Protein AF-A0A2T8HHN3-F1 (afdb_monomer_lite)

Organism: NCBI:txid2171749

Radius of gyration: 17.8 Å; chains: 1; bounding box: 46×22×49 Å

pLDDT: mean 76.48, std 11.97, range [41.69, 90.19]

Foldseek 3Di:
DPPPVVVLLVVLLVLLVVLVVVLVVVVVVVVVVVVPDDVVLVVPQPPPPVDPVLVVVLVVLVVQLVVLVVVCVVVVSRDSVSSVSNSVSSVVNVVSVVVVCVVVVVSSPD

Secondary structure (DSSP, 8-state):
---THHHHHHHHHHHHHHHHHHHHHHHHHHHHHHHHS-HHHHTT-----S-THHHHHHHHHHHHHHHHHHHHHHTTT--HHHHHHHHHHHHHHHHHHHHHHHHHHHHHH-

Sequence (110 aa):
MKPSSSKNHTTSKIVAKSILRLFFVLFVMLLAFYVTQDASKLSGINLYFTNKWVLLFPITLFLLYVTLLILVLKNKYEREEYNWLMSLSGGFLIAYTLLLFARIYPLVFG

Structure (mmCIF, N/CA/C/O backbone):
data_AF-A0A2T8HHN3-F1
#
_entry.id   AF-A0A2T8HHN3-F1
#
loop_
_atom_site.group_PDB
_atom_site.id
_atom_site.type_symbol
_atom_site.label_atom_id
_atom_site.label_alt_id
_atom_site.label_comp_id
_atom_site.label_asym_id
_atom_site.label_entity_id
_atom_site.label_seq_id
_atom_site.pdbx_PDB_ins_code
_atom_site.Cartn_x
_atom_site.Cartn_y
_atom_site.Cartn_z
_atom_site.occupancy
_atom_site.B_iso_or_equiv
_atom_site.auth_seq_id
_atom_site.auth_comp_id
_atom_site.auth_asym_id
_atom_site.auth_atom_id
_atom_site.pdbx_PDB_model_num
ATOM 1 N N . MET A 1 1 ? 25.370 10.098 -28.165 1.00 44.66 1 MET A N 1
ATOM 2 C CA . MET A 1 1 ? 24.174 10.278 -27.308 1.00 44.66 1 MET A CA 1
ATOM 3 C C . MET A 1 1 ? 23.951 9.006 -26.497 1.00 44.66 1 MET A C 1
ATOM 5 O O . MET A 1 1 ? 23.719 7.961 -27.086 1.00 44.66 1 MET A O 1
ATOM 9 N N . LYS A 1 2 ? 24.113 9.056 -25.166 1.00 41.69 2 LYS A N 1
ATOM 10 C CA . LYS A 1 2 ? 23.849 7.915 -24.265 1.00 41.69 2 LYS A CA 1
ATOM 11 C C . LYS A 1 2 ? 22.329 7.679 -24.226 1.00 41.69 2 LYS A C 1
ATOM 13 O O . LYS A 1 2 ? 21.617 8.657 -24.002 1.00 41.69 2 LYS A O 1
ATOM 18 N N . PRO A 1 3 ? 21.819 6.454 -24.436 1.00 44.84 3 PRO A N 1
ATOM 19 C CA . PRO A 1 3 ? 20.382 6.226 -24.532 1.00 44.84 3 PRO A CA 1
ATOM 20 C C . PRO A 1 3 ? 19.739 6.466 -23.161 1.00 44.84 3 PRO A C 1
ATOM 22 O O . PRO A 1 3 ? 19.944 5.704 -22.218 1.00 44.84 3 PRO A O 1
ATOM 25 N N . SER A 1 4 ? 18.970 7.547 -23.039 1.00 54.94 4 SER A N 1
ATOM 26 C CA . SER A 1 4 ? 18.191 7.904 -21.843 1.00 54.94 4 SER A CA 1
ATOM 27 C C . SER A 1 4 ? 17.135 6.850 -21.480 1.00 54.94 4 SER A C 1
ATOM 29 O O . SER A 1 4 ? 16.713 6.775 -20.331 1.00 54.94 4 SER A O 1
ATOM 31 N N . SER A 1 5 ? 16.772 5.987 -22.433 1.00 53.53 5 SER A N 1
ATOM 32 C CA . SER A 1 5 ? 15.778 4.923 -22.274 1.00 53.53 5 SER A CA 1
ATOM 33 C C . SER A 1 5 ? 16.160 3.855 -21.232 1.00 53.53 5 SER A C 1
ATOM 35 O O . SER A 1 5 ? 15.287 3.370 -20.517 1.00 53.53 5 SER A O 1
ATOM 37 N N . SER A 1 6 ? 17.449 3.523 -21.044 1.00 57.00 6 SER A N 1
ATOM 38 C CA . SER A 1 6 ? 17.822 2.442 -20.105 1.00 57.00 6 SER A CA 1
ATOM 39 C C . SER A 1 6 ? 17.737 2.847 -18.627 1.00 57.00 6 SER A C 1
ATOM 41 O O . SER A 1 6 ? 17.472 2.010 -17.758 1.00 57.00 6 SER A O 1
ATOM 43 N N . LYS A 1 7 ? 17.941 4.136 -18.322 1.00 58.31 7 LYS A N 1
ATOM 44 C CA . LYS A 1 7 ? 17.898 4.654 -16.946 1.00 58.31 7 LYS A CA 1
ATOM 45 C C . LYS A 1 7 ? 16.475 4.664 -16.397 1.00 58.31 7 LYS A C 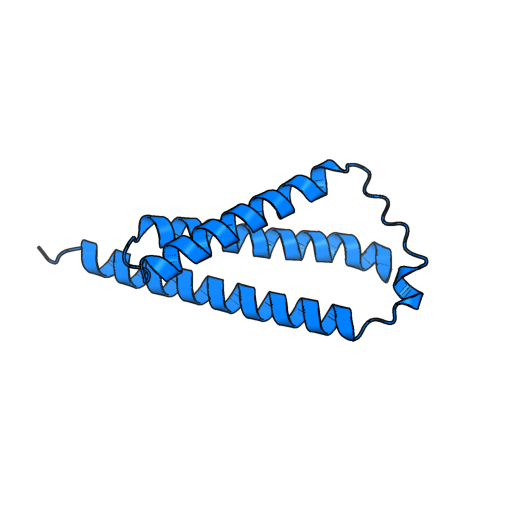1
ATOM 47 O O . LYS A 1 7 ? 16.258 4.181 -15.290 1.00 58.31 7 LYS A O 1
ATOM 52 N N . ASN A 1 8 ? 15.518 5.139 -17.189 1.00 62.62 8 ASN A N 1
ATOM 53 C CA . ASN A 1 8 ? 14.110 5.250 -16.801 1.00 62.62 8 ASN A CA 1
ATOM 54 C C . ASN A 1 8 ? 13.490 3.866 -16.520 1.00 62.62 8 ASN A C 1
ATOM 56 O O . ASN A 1 8 ? 12.894 3.633 -15.464 1.00 62.62 8 ASN A O 1
ATOM 60 N N . HIS A 1 9 ? 13.807 2.884 -17.366 1.00 63.28 9 HIS A N 1
ATOM 61 C CA . HIS A 1 9 ? 13.431 1.486 -17.159 1.00 63.28 9 HIS A CA 1
ATOM 62 C C . HIS A 1 9 ? 14.000 0.890 -15.853 1.00 63.28 9 HIS A C 1
ATOM 64 O O . HIS A 1 9 ? 13.330 0.132 -15.150 1.00 63.28 9 HIS A O 1
ATOM 70 N N . THR A 1 10 ? 15.231 1.253 -15.482 1.00 72.31 10 THR A N 1
ATOM 71 C CA . THR A 1 10 ? 15.857 0.760 -14.243 1.00 72.31 10 THR A CA 1
ATOM 72 C C . THR A 1 10 ? 15.214 1.392 -13.006 1.00 72.31 10 THR A C 1
ATOM 74 O O . THR A 1 10 ? 14.907 0.687 -12.042 1.00 72.31 10 THR A O 1
ATOM 77 N N . THR A 1 11 ? 14.946 2.699 -13.047 1.00 75.06 11 THR A N 1
ATOM 78 C CA . THR A 1 11 ? 14.294 3.435 -11.956 1.00 75.06 11 THR A CA 1
ATOM 79 C C . THR A 1 11 ? 12.862 2.955 -11.724 1.00 75.06 11 THR A C 1
ATOM 81 O O . THR A 1 11 ? 12.510 2.633 -10.590 1.00 75.06 11 THR A O 1
ATOM 84 N N . SER A 1 12 ? 12.050 2.824 -12.779 1.00 75.00 12 SER A N 1
ATOM 85 C CA . SER A 1 12 ? 10.657 2.363 -12.661 1.00 75.00 12 SER A CA 1
ATOM 86 C C . SER A 1 12 ? 10.558 0.958 -12.059 1.00 75.00 12 SER A C 1
ATOM 88 O O . SER A 1 12 ? 9.707 0.696 -11.208 1.00 75.00 12 SER A O 1
ATOM 90 N N . LYS A 1 13 ? 11.483 0.062 -12.421 1.00 77.56 13 LYS A N 1
ATOM 91 C CA . LYS A 1 13 ? 11.568 -1.292 -11.862 1.00 77.56 13 LYS A CA 1
ATOM 92 C C . LYS A 1 13 ? 11.923 -1.296 -10.375 1.00 77.56 13 LYS A C 1
ATOM 94 O O . LYS A 1 13 ? 11.385 -2.112 -9.625 1.00 77.56 13 LYS A O 1
ATOM 99 N N . ILE A 1 14 ? 12.824 -0.412 -9.943 1.00 84.38 14 ILE A N 1
ATOM 100 C CA . ILE A 1 14 ? 13.174 -0.259 -8.523 1.00 84.38 14 ILE A CA 1
ATOM 101 C C . ILE A 1 14 ? 11.966 0.266 -7.747 1.00 84.38 14 ILE A C 1
ATOM 103 O O . ILE A 1 14 ? 11.607 -0.320 -6.730 1.00 84.38 14 ILE A O 1
ATOM 107 N N . VAL A 1 15 ? 11.308 1.314 -8.249 1.00 82.69 15 VAL A N 1
ATOM 108 C CA . VAL A 1 15 ? 10.144 1.932 -7.596 1.00 82.69 15 VAL A CA 1
ATOM 109 C C . VAL A 1 15 ? 8.992 0.931 -7.460 1.00 82.69 15 VAL A C 1
ATOM 111 O O . VAL A 1 15 ? 8.495 0.734 -6.350 1.00 82.69 15 VAL A O 1
ATOM 114 N N . ALA A 1 16 ? 8.647 0.205 -8.529 1.00 80.56 16 ALA A N 1
ATOM 115 C CA . ALA A 1 16 ? 7.596 -0.815 -8.491 1.00 80.56 16 ALA A CA 1
ATOM 116 C C . ALA A 1 16 ? 7.910 -1.942 -7.498 1.00 80.56 16 ALA A C 1
ATOM 118 O O . ALA A 1 16 ? 7.046 -2.343 -6.716 1.00 80.56 16 ALA A O 1
ATOM 119 N N . LYS A 1 17 ? 9.160 -2.425 -7.464 1.00 80.44 17 LYS A N 1
ATOM 120 C CA . LYS A 1 17 ? 9.585 -3.431 -6.479 1.00 80.44 17 LYS A CA 1
ATOM 121 C C . LYS A 1 17 ? 9.528 -2.907 -5.047 1.00 80.44 17 LYS A C 1
ATOM 123 O O . LYS A 1 17 ? 9.136 -3.654 -4.153 1.00 80.44 17 LYS A O 1
ATOM 128 N N . SER A 1 18 ? 9.924 -1.660 -4.815 1.00 86.12 18 SER A N 1
ATOM 129 C CA . SER A 1 18 ? 9.876 -1.039 -3.490 1.00 86.12 18 SER A CA 1
ATOM 130 C C . SER A 1 18 ? 8.440 -0.890 -2.998 1.00 86.12 18 SER A C 1
ATOM 132 O O . SER A 1 18 ? 8.143 -1.280 -1.872 1.00 86.12 18 SER A O 1
ATOM 134 N N . ILE A 1 19 ? 7.533 -0.414 -3.852 1.00 85.56 19 ILE A N 1
ATOM 135 C CA . ILE A 1 19 ? 6.113 -0.261 -3.508 1.00 85.56 19 ILE A CA 1
ATOM 136 C C . ILE A 1 19 ? 5.454 -1.616 -3.278 1.00 85.56 19 ILE A C 1
ATOM 138 O O . ILE A 1 19 ? 4.703 -1.763 -2.320 1.00 85.56 19 ILE A O 1
ATOM 142 N N . LEU A 1 20 ? 5.788 -2.629 -4.080 1.00 86.56 20 LEU A N 1
ATOM 143 C CA . LEU A 1 20 ? 5.330 -3.995 -3.838 1.00 86.56 20 LEU A CA 1
ATOM 144 C C . LEU A 1 20 ? 5.781 -4.514 -2.466 1.00 86.56 20 LEU A C 1
ATOM 146 O O . LEU A 1 20 ? 4.980 -5.077 -1.724 1.00 86.56 20 LEU A O 1
ATOM 150 N N . ARG A 1 21 ? 7.053 -4.306 -2.103 1.00 87.19 21 ARG A N 1
ATOM 151 C CA . ARG A 1 21 ? 7.571 -4.703 -0.784 1.00 87.19 21 ARG A CA 1
ATOM 152 C C . ARG A 1 21 ? 6.854 -3.972 0.348 1.00 87.19 21 ARG A C 1
ATOM 154 O O . ARG A 1 21 ? 6.455 -4.619 1.308 1.00 87.19 21 ARG A O 1
ATOM 161 N N . LEU A 1 22 ? 6.665 -2.659 0.225 1.00 86.56 22 LEU A N 1
ATOM 162 C CA . LEU A 1 22 ? 5.937 -1.860 1.216 1.00 86.56 22 LEU A CA 1
ATOM 163 C C . LEU A 1 22 ? 4.491 -2.333 1.370 1.00 86.56 22 LEU A C 1
ATOM 165 O O . LEU A 1 22 ? 4.023 -2.498 2.494 1.00 86.56 22 LEU A O 1
ATOM 169 N N . PHE A 1 23 ? 3.812 -2.611 0.256 1.00 86.25 23 PHE A N 1
ATOM 170 C CA . PHE A 1 23 ? 2.464 -3.165 0.266 1.00 86.25 23 PHE A CA 1
ATOM 171 C C . PHE A 1 23 ? 2.412 -4.492 1.032 1.00 86.25 23 PHE A C 1
ATOM 173 O O . PHE A 1 23 ? 1.572 -4.646 1.913 1.00 86.25 23 PHE A O 1
ATOM 180 N N . PHE A 1 24 ? 3.343 -5.417 0.775 1.00 86.38 24 PHE A N 1
ATOM 181 C CA . PHE A 1 24 ? 3.411 -6.686 1.506 1.00 86.38 24 PHE A CA 1
ATOM 182 C C . PHE A 1 24 ? 3.680 -6.505 3.002 1.00 86.38 24 PHE A C 1
ATOM 184 O O . PHE A 1 24 ? 3.033 -7.162 3.811 1.00 86.38 24 PHE A O 1
ATOM 191 N N . VAL A 1 25 ? 4.600 -5.614 3.385 1.00 88.75 25 VAL A N 1
ATOM 192 C CA . VAL A 1 25 ? 4.884 -5.331 4.803 1.00 88.75 25 VAL A CA 1
ATOM 193 C C . VAL A 1 25 ? 3.638 -4.798 5.508 1.00 88.75 25 VAL A C 1
ATOM 195 O O . VAL A 1 25 ? 3.282 -5.294 6.575 1.00 88.75 25 VAL A O 1
ATOM 198 N N . LEU A 1 26 ? 2.945 -3.835 4.898 1.00 85.62 26 LEU A N 1
ATOM 199 C CA . LEU A 1 26 ? 1.702 -3.287 5.442 1.00 85.62 26 LEU A CA 1
ATOM 200 C C . LEU A 1 26 ? 0.599 -4.341 5.508 1.00 85.62 26 LEU A C 1
ATOM 202 O O . LEU A 1 26 ? -0.110 -4.423 6.505 1.00 85.62 26 LEU A O 1
ATOM 206 N N . PHE A 1 27 ? 0.480 -5.179 4.481 1.00 84.94 27 PHE A N 1
ATOM 207 C CA . PHE A 1 27 ? -0.500 -6.255 4.447 1.00 84.94 27 PHE A CA 1
ATOM 208 C C . PHE A 1 27 ? -0.274 -7.269 5.576 1.00 84.94 27 PHE A C 1
ATOM 210 O O . PHE A 1 27 ? -1.213 -7.610 6.291 1.00 84.94 27 PHE A O 1
ATOM 217 N N . VAL A 1 28 ? 0.975 -7.697 5.790 1.00 87.19 28 VAL A N 1
ATOM 218 C CA . VAL A 1 28 ? 1.341 -8.604 6.890 1.00 87.19 28 VAL A CA 1
ATOM 219 C C . VAL A 1 28 ? 1.106 -7.944 8.247 1.00 87.19 28 VAL A C 1
ATOM 221 O O . VAL A 1 28 ? 0.571 -8.589 9.143 1.00 87.19 28 VAL A O 1
ATOM 224 N N . MET A 1 29 ? 1.448 -6.663 8.401 1.00 85.88 29 MET A N 1
ATOM 225 C CA . MET A 1 29 ? 1.195 -5.910 9.633 1.00 85.88 29 MET A CA 1
ATOM 226 C C . MET A 1 29 ? -0.302 -5.831 9.956 1.00 85.88 29 MET A C 1
ATOM 228 O O . MET A 1 29 ? -0.693 -6.081 11.094 1.00 85.88 29 MET A O 1
ATOM 232 N N . LEU A 1 30 ? -1.145 -5.532 8.963 1.00 82.25 30 LEU A N 1
ATOM 233 C CA . LEU A 1 30 ? -2.600 -5.487 9.130 1.00 82.25 30 LEU A CA 1
ATOM 234 C C . LEU A 1 30 ? -3.187 -6.865 9.447 1.00 82.25 30 LEU A C 1
ATOM 236 O O . LEU A 1 30 ? -4.061 -6.965 10.305 1.00 82.25 30 LEU A O 1
ATOM 240 N N . LEU A 1 31 ? -2.694 -7.924 8.799 1.00 84.12 31 LEU A N 1
ATOM 241 C CA . LEU A 1 31 ? -3.083 -9.302 9.109 1.00 84.12 31 LEU A CA 1
ATOM 242 C C . LEU A 1 31 ? -2.698 -9.694 10.535 1.00 84.12 31 LEU A C 1
ATOM 244 O O . LEU A 1 31 ? -3.528 -10.237 11.257 1.00 84.12 31 LEU A O 1
ATOM 248 N N . ALA A 1 32 ? -1.465 -9.402 10.950 1.00 83.94 32 ALA A N 1
ATOM 249 C CA . ALA A 1 32 ? -0.998 -9.677 12.304 1.00 83.94 32 ALA A CA 1
ATOM 250 C C . ALA A 1 32 ? -1.861 -8.937 13.331 1.00 83.94 32 ALA A C 1
ATOM 252 O O . ALA A 1 32 ? -2.361 -9.556 14.267 1.00 83.94 32 ALA A O 1
ATOM 253 N N . PHE A 1 33 ? -2.114 -7.646 13.099 1.00 81.00 33 PHE A N 1
ATOM 254 C CA . PHE A 1 33 ? -3.006 -6.849 13.932 1.00 81.00 33 PHE A CA 1
ATOM 255 C C . PHE A 1 33 ? -4.402 -7.477 14.025 1.00 81.00 33 PHE A C 1
ATOM 257 O O . PHE A 1 33 ? -4.903 -7.675 15.128 1.00 81.00 33 PHE A O 1
ATOM 264 N N . TYR A 1 34 ? -4.995 -7.862 12.891 1.00 79.00 34 TYR A N 1
ATOM 265 C CA . TYR A 1 34 ? -6.307 -8.508 12.844 1.00 79.00 34 TYR A CA 1
ATOM 266 C C . TYR A 1 34 ? -6.356 -9.823 13.638 1.00 79.00 34 TYR A C 1
ATOM 268 O O . TYR A 1 34 ? -7.299 -10.035 14.391 1.00 79.00 34 TYR A O 1
ATOM 276 N N . VAL A 1 35 ? -5.336 -10.679 13.520 1.00 81.94 35 VAL A N 1
ATOM 277 C CA . VAL A 1 35 ? -5.275 -11.974 14.226 1.00 81.94 35 VAL A CA 1
ATOM 278 C C . VAL A 1 35 ? -5.083 -11.802 15.736 1.00 81.94 35 VAL A C 1
ATOM 280 O O . VAL A 1 35 ? -5.603 -12.598 16.511 1.00 81.94 35 VAL A O 1
ATOM 283 N N . THR A 1 36 ? -4.353 -10.772 16.171 1.00 80.06 36 THR A N 1
ATOM 284 C CA . THR A 1 36 ? -4.121 -10.503 17.604 1.00 80.06 36 THR A CA 1
ATOM 285 C C . THR A 1 36 ? -5.300 -9.845 18.323 1.00 80.06 36 THR A C 1
ATOM 287 O O . THR A 1 36 ? -5.269 -9.708 19.543 1.00 80.06 36 THR A O 1
ATOM 290 N N . GLN A 1 37 ? -6.319 -9.395 17.593 1.00 71.31 37 GLN A N 1
ATOM 291 C CA . GLN A 1 37 ? -7.454 -8.684 18.170 1.00 71.31 37 GLN A CA 1
ATOM 292 C C . GLN A 1 37 ? -8.528 -9.662 18.650 1.00 71.31 37 GLN A C 1
ATOM 294 O O . GLN A 1 37 ? -9.022 -10.484 17.881 1.00 71.31 37 GLN A O 1
ATOM 299 N N . ASP A 1 38 ? -8.943 -9.527 19.911 1.00 68.31 38 ASP A N 1
ATOM 300 C CA . ASP A 1 38 ? -10.078 -10.276 20.446 1.00 68.31 38 ASP A CA 1
ATOM 301 C C . ASP A 1 38 ? -11.365 -9.907 19.696 1.00 68.31 38 ASP A C 1
ATOM 303 O O . ASP A 1 38 ? -11.797 -8.750 19.691 1.00 68.31 38 ASP A O 1
ATOM 307 N N . ALA A 1 39 ? -12.022 -10.905 19.097 1.00 63.94 39 ALA A N 1
ATOM 308 C CA . ALA A 1 39 ? -13.262 -10.727 18.334 1.00 63.94 39 ALA A CA 1
ATOM 309 C C . ALA A 1 39 ? -14.396 -10.072 19.153 1.00 63.94 39 ALA A C 1
ATOM 311 O O . ALA A 1 39 ? -15.273 -9.416 18.592 1.00 63.94 39 ALA A O 1
ATOM 312 N N . SER A 1 40 ? -14.352 -10.188 20.484 1.00 60.75 40 SER A N 1
ATOM 313 C CA . SER A 1 40 ? -15.289 -9.555 21.422 1.00 60.75 40 SER A CA 1
ATOM 314 C C . SER A 1 40 ? -15.154 -8.029 21.500 1.00 60.75 40 SER A C 1
ATOM 316 O O . SER A 1 40 ? -16.111 -7.351 21.872 1.00 60.75 40 SER A O 1
ATOM 318 N N . LYS A 1 41 ? -14.009 -7.455 21.102 1.00 59.69 41 LYS A N 1
ATOM 319 C CA . LYS A 1 41 ? -13.853 -5.996 20.971 1.00 59.69 41 LYS A CA 1
ATOM 320 C C . LYS A 1 41 ? -14.544 -5.456 19.720 1.00 59.69 41 LYS A C 1
ATOM 322 O O . LYS A 1 41 ? -14.938 -4.299 19.706 1.00 59.69 41 LYS A O 1
ATOM 327 N N . LEU A 1 42 ? -14.749 -6.289 18.696 1.00 58.09 42 LEU A N 1
ATOM 328 C CA . LEU A 1 42 ? -15.409 -5.913 17.439 1.00 58.09 42 LEU A CA 1
ATOM 329 C C . LEU A 1 42 ? -16.941 -5.977 17.508 1.00 58.09 42 LEU A C 1
ATOM 331 O O . LEU A 1 42 ? -17.606 -5.277 16.747 1.00 58.09 42 LEU A O 1
ATOM 335 N N . SER A 1 43 ? -17.518 -6.758 18.428 1.00 57.66 43 SER A N 1
ATOM 336 C CA . SER A 1 43 ? -18.975 -6.945 18.532 1.00 57.66 43 SER A CA 1
ATOM 337 C C . SER A 1 43 ? -19.746 -5.721 19.045 1.00 57.66 43 SER A C 1
ATOM 339 O O . SER A 1 43 ? -20.961 -5.664 18.875 1.00 57.66 43 SER A O 1
ATOM 341 N N . GLY A 1 44 ? -19.067 -4.742 19.655 1.00 53.75 44 GLY A N 1
ATOM 342 C CA . GLY A 1 44 ? -19.671 -3.482 20.114 1.00 53.75 44 GLY A CA 1
ATOM 343 C C . GLY A 1 44 ? -19.488 -2.301 19.154 1.00 53.75 44 GLY A C 1
ATOM 344 O O . GLY A 1 44 ? -20.062 -1.235 19.371 1.00 53.75 44 GLY A O 1
ATOM 345 N N . ILE A 1 45 ? -18.693 -2.468 18.094 1.00 57.12 45 ILE A N 1
ATOM 346 C CA . ILE A 1 45 ? -18.283 -1.363 17.225 1.00 57.12 45 ILE A CA 1
ATOM 347 C C . ILE A 1 45 ? -19.241 -1.301 16.046 1.00 57.12 45 ILE A C 1
ATOM 349 O O . ILE A 1 45 ? -19.048 -1.927 15.003 1.00 57.12 45 ILE A O 1
ATOM 353 N N . ASN A 1 46 ? -20.292 -0.506 16.206 1.00 52.44 46 ASN A N 1
ATOM 354 C CA . ASN A 1 46 ? -21.153 -0.145 15.095 1.00 52.44 46 ASN A CA 1
ATOM 355 C C . ASN A 1 46 ? -20.428 0.934 14.278 1.00 52.44 46 ASN A C 1
ATOM 357 O O . ASN A 1 46 ? -20.544 2.126 14.563 1.00 52.44 46 ASN A O 1
ATOM 361 N N . LEU A 1 47 ? -19.605 0.511 13.311 1.00 57.94 47 LEU A N 1
ATOM 362 C CA . LEU A 1 47 ? -18.930 1.416 12.381 1.00 57.94 47 LEU A CA 1
ATOM 363 C C . LEU A 1 47 ? -19.988 2.136 11.533 1.00 57.94 47 LEU A C 1
ATOM 365 O O . LEU A 1 47 ? -20.349 1.701 10.438 1.00 57.94 47 LEU A O 1
ATOM 369 N N . TYR A 1 48 ? -20.494 3.254 12.052 1.00 55.75 48 TYR A N 1
ATOM 370 C CA . TYR A 1 48 ? -21.409 4.146 11.353 1.00 55.75 48 TYR A CA 1
ATOM 371 C C . TYR A 1 48 ? -20.631 4.913 10.283 1.00 55.75 48 TYR A C 1
ATOM 373 O O . TYR A 1 48 ? -20.262 6.079 10.426 1.00 55.75 48 TYR A O 1
ATOM 381 N N . PHE A 1 49 ? -20.361 4.241 9.168 1.00 59.75 49 PHE A N 1
ATOM 382 C CA . PHE A 1 49 ? -19.920 4.915 7.960 1.00 59.75 49 PHE A CA 1
ATOM 383 C C . PHE A 1 49 ? -21.105 5.713 7.412 1.00 59.75 49 PHE A C 1
ATOM 385 O O . PHE A 1 49 ? -21.956 5.170 6.709 1.00 59.75 49 PHE A O 1
ATOM 392 N N . THR A 1 50 ? -21.151 7.015 7.720 1.00 63.19 50 THR A N 1
ATOM 393 C CA . THR A 1 50 ? -22.170 7.967 7.229 1.00 63.19 50 THR A CA 1
ATOM 394 C C . THR A 1 50 ? -22.385 7.865 5.719 1.00 63.19 50 THR A C 1
ATOM 396 O O . THR A 1 50 ? -23.483 8.103 5.229 1.00 63.19 50 THR A O 1
ATOM 399 N N . ASN A 1 51 ? -21.344 7.495 4.970 1.00 66.25 51 ASN A N 1
ATOM 400 C CA . ASN A 1 51 ? -21.410 7.384 3.528 1.00 66.25 51 ASN A CA 1
ATOM 401 C C . ASN A 1 51 ? -20.801 6.056 3.044 1.00 66.25 51 ASN A C 1
ATOM 403 O O . ASN A 1 51 ? -19.581 5.888 3.026 1.00 66.25 51 ASN A O 1
ATOM 407 N N . LYS A 1 52 ? -21.659 5.115 2.621 1.00 68.94 52 LYS A N 1
ATOM 408 C CA . LYS A 1 52 ? -21.268 3.785 2.103 1.00 68.94 52 LYS A CA 1
ATOM 409 C C . LYS A 1 52 ? -20.331 3.867 0.888 1.00 68.94 52 LYS A C 1
ATOM 411 O O . LYS A 1 52 ? -19.548 2.952 0.649 1.00 68.94 52 LYS A O 1
ATOM 416 N N . TRP A 1 53 ? -20.354 4.989 0.165 1.00 71.50 53 TRP A N 1
ATOM 417 C CA . TRP A 1 53 ? -19.485 5.256 -0.983 1.00 71.50 53 TRP A CA 1
ATOM 418 C C . TRP A 1 53 ? -17.998 5.375 -0.619 1.00 71.50 53 TRP A C 1
ATOM 420 O O . TRP A 1 53 ? -17.142 5.152 -1.473 1.00 71.50 53 TRP A O 1
ATOM 430 N N . VAL A 1 54 ? -17.673 5.652 0.649 1.00 71.31 54 VAL A N 1
ATOM 431 C CA . VAL A 1 54 ? -16.282 5.751 1.129 1.00 71.31 54 VAL A CA 1
ATOM 432 C C . VAL A 1 54 ? -15.545 4.414 1.003 1.00 71.31 54 VAL A C 1
ATOM 434 O O . VAL A 1 54 ? -14.340 4.410 0.790 1.00 71.31 54 VAL A O 1
ATOM 437 N N . LEU A 1 55 ? -16.254 3.282 1.057 1.00 72.69 55 LEU A N 1
ATOM 438 C CA . LEU A 1 55 ? -15.664 1.948 0.884 1.00 72.69 55 LEU A CA 1
ATOM 439 C C . LEU A 1 55 ? -15.527 1.532 -0.588 1.00 72.69 55 LEU A C 1
ATOM 441 O O . LEU A 1 55 ? -14.687 0.697 -0.912 1.00 72.69 55 LEU A O 1
ATOM 445 N N . LEU A 1 56 ? -16.293 2.132 -1.503 1.00 81.38 56 LEU A N 1
ATOM 446 C CA . LEU A 1 56 ? -16.230 1.792 -2.929 1.00 81.38 56 LEU A CA 1
ATOM 447 C C . LEU A 1 56 ? -14.882 2.193 -3.550 1.00 81.38 56 LEU A C 1
ATOM 449 O O . LEU A 1 56 ? -14.319 1.467 -4.374 1.00 81.38 56 LEU A O 1
ATOM 453 N N . PHE A 1 57 ? -14.356 3.343 -3.128 1.00 79.38 57 PHE A N 1
ATOM 454 C CA . PHE A 1 57 ? -13.088 3.879 -3.610 1.00 79.38 57 PHE A CA 1
ATOM 455 C C . PHE A 1 57 ? -11.889 2.957 -3.306 1.00 79.38 57 PHE A C 1
ATOM 457 O O . PHE A 1 57 ? -11.215 2.559 -4.259 1.00 79.38 57 PHE A O 1
ATOM 464 N N . PRO A 1 58 ? -11.629 2.531 -2.050 1.00 79.94 58 PRO A N 1
ATOM 465 C CA . PRO A 1 58 ? -10.525 1.622 -1.753 1.00 79.94 58 PRO A CA 1
ATOM 466 C C . PRO A 1 58 ? -10.703 0.245 -2.396 1.00 79.94 58 PRO A C 1
ATOM 468 O O . PRO A 1 58 ? -9.712 -0.328 -2.835 1.00 79.94 58 PRO A O 1
ATOM 471 N N . ILE A 1 59 ? -11.933 -0.271 -2.518 1.00 84.94 59 ILE A N 1
ATOM 472 C CA . ILE A 1 59 ? -12.184 -1.560 -3.188 1.00 84.94 59 ILE A CA 1
ATOM 473 C C . ILE A 1 59 ? -11.809 -1.479 -4.669 1.00 84.94 59 ILE A C 1
ATOM 475 O O . ILE A 1 59 ? -11.084 -2.334 -5.179 1.00 84.94 59 ILE A O 1
ATOM 479 N N . THR A 1 60 ? -12.258 -0.430 -5.357 1.00 87.56 60 THR A N 1
ATOM 480 C CA . THR A 1 60 ? -11.930 -0.218 -6.774 1.00 87.56 60 THR A CA 1
ATOM 481 C C . THR A 1 60 ? -10.426 -0.040 -6.965 1.00 87.56 60 THR A C 1
ATOM 483 O O . THR A 1 60 ? -9.833 -0.652 -7.854 1.00 87.56 60 THR A O 1
ATOM 486 N N . LEU A 1 61 ? -9.789 0.751 -6.097 1.00 86.44 61 LEU A N 1
ATOM 487 C CA . LEU A 1 61 ? -8.349 0.989 -6.133 1.00 86.44 61 LEU A CA 1
ATOM 488 C C . LEU A 1 61 ? -7.551 -0.299 -5.872 1.00 86.44 61 LEU A C 1
ATOM 490 O O . LEU A 1 61 ? -6.536 -0.537 -6.525 1.00 86.44 61 LEU A O 1
ATOM 494 N N . PHE A 1 62 ? -8.039 -1.157 -4.973 1.00 87.00 62 PHE A N 1
ATOM 495 C CA . PHE A 1 62 ? -7.457 -2.466 -4.690 1.00 87.00 62 PHE A CA 1
ATOM 496 C C . PHE A 1 62 ? -7.541 -3.401 -5.894 1.00 87.00 62 PHE A C 1
ATOM 498 O O . PHE A 1 62 ? -6.527 -3.965 -6.300 1.00 87.00 62 PHE A O 1
ATOM 505 N N . LEU A 1 63 ? -8.716 -3.520 -6.515 1.00 90.19 63 LEU A N 1
ATOM 506 C CA . LEU A 1 63 ? -8.897 -4.338 -7.718 1.00 90.19 63 LEU A CA 1
ATOM 507 C C . LEU A 1 63 ? -8.004 -3.863 -8.870 1.00 90.19 63 LEU A C 1
ATOM 509 O O . LEU A 1 63 ? -7.385 -4.681 -9.558 1.00 90.19 63 LEU A O 1
ATOM 513 N N . LEU A 1 64 ? -7.891 -2.545 -9.053 1.00 89.69 64 LEU A N 1
ATOM 514 C CA . LEU A 1 64 ? -7.012 -1.948 -10.054 1.00 89.69 64 LEU A CA 1
ATOM 515 C C . LEU A 1 64 ? -5.538 -2.258 -9.762 1.00 89.69 64 LEU A C 1
ATOM 517 O O . LEU A 1 64 ? -4.817 -2.694 -10.661 1.00 89.69 64 LEU A O 1
ATOM 521 N N . TYR A 1 65 ? -5.103 -2.109 -8.508 1.00 87.56 65 TYR A N 1
ATOM 522 C CA . TYR A 1 65 ? -3.744 -2.453 -8.093 1.00 87.56 65 TYR A CA 1
ATOM 523 C C . TYR A 1 65 ? -3.434 -3.938 -8.319 1.00 87.56 65 TYR A C 1
ATOM 525 O O . TYR A 1 65 ? -2.394 -4.254 -8.887 1.00 87.56 65 TYR A O 1
ATOM 533 N N . VAL A 1 66 ? -4.339 -4.850 -7.947 1.00 88.69 66 VAL A N 1
ATOM 534 C CA . VAL A 1 66 ? -4.167 -6.302 -8.148 1.00 88.69 66 VAL A CA 1
ATOM 535 C C . VAL A 1 66 ? -4.094 -6.652 -9.635 1.00 88.69 66 VAL A C 1
ATOM 537 O O . VAL A 1 66 ? -3.238 -7.433 -10.048 1.00 88.69 66 VAL A O 1
ATOM 540 N N . THR A 1 67 ? -4.944 -6.044 -10.461 1.00 89.31 67 THR A N 1
ATOM 541 C CA . THR A 1 67 ? -4.918 -6.260 -11.915 1.00 89.31 67 THR A CA 1
ATOM 542 C C . THR A 1 67 ? -3.582 -5.807 -12.509 1.00 89.31 67 THR A C 1
ATOM 544 O O . THR A 1 67 ? -2.948 -6.552 -13.262 1.00 89.31 67 THR A O 1
ATOM 547 N N . LEU A 1 68 ? -3.108 -4.616 -12.129 1.00 86.75 68 LEU A N 1
ATOM 548 C CA . LEU A 1 68 ? -1.811 -4.098 -12.565 1.00 86.75 68 LEU A CA 1
ATOM 549 C C . LEU A 1 68 ? -0.646 -4.922 -12.024 1.00 86.75 68 LEU A C 1
ATOM 551 O O . LEU A 1 68 ? 0.303 -5.170 -12.761 1.00 86.75 68 LEU A O 1
ATOM 555 N N . LEU A 1 69 ? -0.730 -5.400 -10.784 1.00 85.38 69 LEU A N 1
ATOM 556 C CA . LEU A 1 69 ? 0.250 -6.300 -10.187 1.00 85.38 69 LEU A CA 1
ATOM 557 C C . LEU A 1 69 ? 0.402 -7.561 -11.044 1.00 85.38 69 LEU A C 1
ATOM 559 O O . LEU A 1 69 ? 1.516 -7.894 -11.444 1.00 85.38 69 LEU A O 1
ATOM 563 N N . ILE A 1 70 ? -0.703 -8.227 -11.390 1.00 86.88 70 ILE A N 1
ATOM 564 C CA . ILE A 1 70 ? -0.679 -9.430 -12.237 1.00 86.88 70 ILE A CA 1
ATOM 565 C C . ILE A 1 70 ? -0.057 -9.116 -13.605 1.00 86.88 70 ILE A C 1
ATOM 567 O O . ILE A 1 70 ? 0.799 -9.868 -14.075 1.00 86.88 70 ILE A O 1
ATOM 571 N N . LEU A 1 71 ? -0.434 -7.996 -14.231 1.00 85.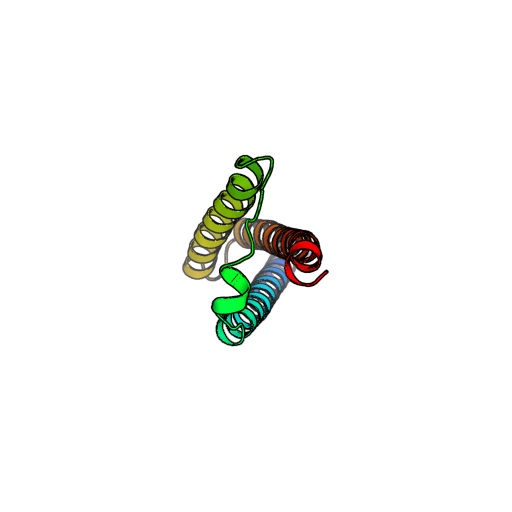19 71 LEU A N 1
ATOM 572 C CA . LEU A 1 71 ? 0.113 -7.574 -15.526 1.00 85.19 71 LEU A CA 1
ATOM 573 C C . LEU A 1 71 ? 1.618 -7.271 -15.462 1.00 85.19 71 LEU A C 1
ATOM 575 O O . LEU A 1 71 ? 2.367 -7.706 -16.340 1.00 85.19 71 LEU A O 1
ATOM 579 N N . VAL A 1 72 ? 2.077 -6.571 -14.424 1.00 85.31 72 VAL A N 1
ATOM 580 C CA . VAL A 1 72 ? 3.494 -6.239 -14.206 1.00 85.31 72 VAL A CA 1
ATOM 581 C C . VAL A 1 72 ? 4.317 -7.496 -13.927 1.00 85.31 72 VAL A C 1
ATOM 583 O O . VAL A 1 72 ? 5.404 -7.647 -14.493 1.00 85.31 72 VAL A O 1
ATOM 586 N N . LEU A 1 73 ? 3.802 -8.421 -13.108 1.00 80.94 73 LEU A N 1
ATOM 587 C CA . LEU A 1 73 ? 4.463 -9.699 -12.821 1.00 80.94 73 LEU A CA 1
ATOM 588 C C . LEU A 1 73 ? 4.560 -10.566 -14.078 1.00 80.94 73 LEU A C 1
ATOM 590 O O . LEU A 1 73 ? 5.633 -11.102 -14.365 1.00 80.94 73 LEU A O 1
ATOM 594 N N . LYS A 1 74 ? 3.472 -10.664 -14.853 1.00 85.00 74 LYS A N 1
ATOM 595 C CA . LYS A 1 74 ? 3.434 -11.424 -16.110 1.00 85.00 74 LYS A CA 1
ATOM 596 C C . LYS A 1 74 ? 4.420 -10.866 -17.139 1.00 85.00 74 LYS A C 1
ATOM 598 O O . LYS A 1 74 ? 5.154 -11.634 -17.752 1.00 85.00 74 LYS A O 1
ATOM 603 N N . ASN A 1 75 ? 4.493 -9.542 -17.265 1.00 82.44 75 ASN A N 1
ATOM 604 C CA . ASN A 1 75 ? 5.425 -8.855 -18.162 1.00 82.44 75 ASN A CA 1
ATOM 605 C C . ASN A 1 75 ? 6.820 -8.644 -17.542 1.00 82.44 75 ASN A C 1
ATOM 607 O O . ASN A 1 75 ? 7.603 -7.864 -18.074 1.00 82.44 75 ASN A O 1
ATOM 611 N N . LYS A 1 76 ? 7.137 -9.276 -16.399 1.00 78.00 76 LYS A N 1
ATOM 612 C CA . LYS A 1 76 ? 8.441 -9.206 -15.707 1.00 78.00 76 LYS A CA 1
ATOM 613 C C . LYS A 1 76 ? 9.029 -7.789 -15.576 1.00 78.00 76 LYS A C 1
ATOM 615 O O . LYS A 1 76 ? 10.254 -7.622 -15.577 1.00 78.00 76 LYS A O 1
ATOM 620 N N . TYR A 1 77 ? 8.179 -6.784 -15.367 1.00 74.56 77 TYR A N 1
ATOM 621 C CA . TYR A 1 77 ? 8.562 -5.369 -15.263 1.00 74.56 77 TYR A CA 1
ATOM 622 C C . TYR A 1 77 ? 9.165 -4.751 -16.544 1.00 74.56 77 TYR A C 1
ATOM 624 O O . TYR A 1 77 ? 9.811 -3.711 -16.447 1.00 74.56 77 TYR A O 1
ATOM 632 N N . GLU A 1 78 ? 8.984 -5.353 -17.724 1.00 73.81 78 GLU A N 1
ATOM 633 C CA . GLU A 1 78 ? 9.562 -4.872 -18.998 1.00 73.81 78 GLU A CA 1
ATOM 634 C C . GLU A 1 78 ? 8.910 -3.587 -19.529 1.00 73.81 78 GLU A C 1
ATOM 636 O O . GLU A 1 78 ? 9.491 -2.856 -20.330 1.00 73.81 78 GLU A O 1
ATOM 641 N N . ARG A 1 79 ? 7.677 -3.306 -19.104 1.00 77.50 79 ARG A N 1
ATOM 642 C CA . ARG A 1 79 ? 6.915 -2.126 -19.517 1.00 77.50 79 ARG A CA 1
ATOM 643 C C . ARG A 1 79 ? 6.975 -1.080 -18.412 1.00 77.50 79 ARG A C 1
ATOM 645 O O . ARG A 1 79 ? 6.310 -1.214 -17.386 1.00 77.50 79 ARG A O 1
ATOM 652 N N . GLU A 1 80 ? 7.756 -0.030 -18.645 1.00 79.12 80 GLU A N 1
ATOM 653 C CA . GLU A 1 80 ? 7.927 1.075 -17.698 1.00 79.12 80 GLU A CA 1
ATOM 654 C C . GLU A 1 80 ? 6.591 1.736 -17.309 1.00 79.12 80 GLU A C 1
ATOM 656 O O . GLU A 1 80 ? 6.362 2.013 -16.134 1.00 79.12 80 GLU A O 1
ATOM 661 N N . GLU A 1 81 ? 5.678 1.916 -18.263 1.00 78.62 81 GLU A N 1
ATOM 662 C CA . GLU A 1 81 ? 4.363 2.525 -18.022 1.00 78.62 81 GLU A CA 1
ATOM 663 C C . GLU A 1 81 ? 3.529 1.728 -17.010 1.00 78.62 81 GLU A C 1
ATOM 665 O O . GLU A 1 81 ? 2.986 2.300 -16.066 1.00 78.62 81 GLU A O 1
ATOM 670 N N . TYR A 1 82 ? 3.481 0.395 -17.141 1.00 79.00 82 TYR A N 1
ATOM 671 C CA . TYR A 1 82 ? 2.762 -0.457 -16.188 1.00 79.00 82 TYR A CA 1
ATOM 672 C C . TYR A 1 82 ? 3.422 -0.455 -14.808 1.00 79.00 82 TYR A C 1
ATOM 674 O O . TYR A 1 82 ? 2.714 -0.446 -13.801 1.00 79.00 82 TYR A O 1
ATOM 682 N N . ASN A 1 83 ? 4.757 -0.401 -14.744 1.00 82.25 83 ASN A N 1
ATOM 683 C CA . ASN A 1 83 ? 5.481 -0.284 -13.477 1.00 82.25 83 ASN A CA 1
ATOM 684 C C . ASN A 1 83 ? 5.108 1.013 -12.747 1.00 82.25 83 ASN A C 1
ATOM 686 O O . ASN A 1 83 ? 4.847 0.983 -11.543 1.00 82.25 83 ASN A O 1
ATOM 690 N N . TRP A 1 84 ? 5.053 2.141 -13.462 1.00 81.56 84 TRP A N 1
ATOM 691 C CA . TRP A 1 84 ? 4.652 3.430 -12.896 1.00 81.56 84 TRP A CA 1
ATOM 692 C C . TRP A 1 84 ? 3.184 3.460 -12.488 1.00 81.56 84 TRP A C 1
ATOM 694 O O . TRP A 1 84 ? 2.873 3.934 -11.398 1.00 81.56 84 TRP A O 1
ATOM 704 N N . LEU A 1 85 ? 2.286 2.910 -13.306 1.00 86.00 85 LEU A N 1
ATOM 705 C CA . LEU A 1 85 ? 0.857 2.882 -12.993 1.00 86.00 85 LEU A CA 1
ATOM 706 C C . LEU A 1 85 ? 0.563 2.003 -11.766 1.00 86.00 85 LEU A C 1
ATOM 708 O O . LEU A 1 85 ? -0.206 2.390 -10.883 1.00 86.00 85 LEU A O 1
ATOM 712 N N . MET A 1 86 ? 1.228 0.847 -11.662 1.00 87.88 86 MET A N 1
ATOM 713 C CA . MET A 1 86 ? 1.176 -0.019 -10.480 1.00 87.88 86 MET A CA 1
ATOM 714 C C . MET A 1 86 ? 1.767 0.683 -9.250 1.00 87.88 86 MET A C 1
ATOM 716 O O . MET A 1 86 ? 1.207 0.614 -8.159 1.00 87.88 86 MET A O 1
ATOM 720 N N . SER A 1 87 ? 2.888 1.382 -9.423 1.00 86.50 87 SER A N 1
ATOM 721 C CA . SER A 1 87 ? 3.531 2.146 -8.352 1.00 86.50 87 SER A CA 1
ATOM 722 C C . SER A 1 87 ? 2.608 3.239 -7.816 1.00 86.50 87 SER A C 1
ATOM 724 O O . SER A 1 87 ? 2.375 3.328 -6.613 1.00 86.50 87 SER A O 1
ATOM 726 N N . LEU A 1 88 ? 2.030 4.040 -8.708 1.00 87.75 88 LEU A N 1
ATOM 727 C CA . LEU A 1 88 ? 1.149 5.143 -8.350 1.00 87.75 88 LEU A CA 1
ATOM 728 C C . LEU A 1 88 ? -0.120 4.637 -7.650 1.00 87.75 88 LEU A C 1
ATOM 730 O O . LEU A 1 88 ? -0.467 5.118 -6.572 1.00 87.75 88 LEU A O 1
ATOM 734 N N . SER A 1 89 ? -0.775 3.623 -8.224 1.00 88.38 89 SER A N 1
ATOM 735 C CA . SER A 1 89 ? -1.962 3.005 -7.618 1.00 88.38 89 SER A CA 1
ATOM 736 C C . SER A 1 89 ? -1.654 2.362 -6.264 1.00 88.38 89 SER A C 1
ATOM 738 O O . SER A 1 89 ? -2.417 2.550 -5.320 1.00 88.38 89 SER A O 1
ATOM 740 N N . GLY A 1 90 ? -0.509 1.687 -6.124 1.00 86.81 90 GLY A N 1
ATOM 741 C CA . GLY A 1 90 ? -0.056 1.122 -4.852 1.00 86.81 90 GLY A CA 1
ATOM 742 C C . GLY A 1 90 ? 0.237 2.187 -3.797 1.00 86.81 90 GLY A C 1
ATOM 743 O O . GLY A 1 90 ? -0.168 2.036 -2.647 1.00 86.81 90 GLY A O 1
ATOM 744 N N . GLY A 1 91 ? 0.874 3.294 -4.182 1.00 88.25 91 GLY A N 1
ATOM 745 C CA . GLY A 1 91 ? 1.113 4.433 -3.294 1.00 88.25 91 GLY A CA 1
ATOM 746 C C . GLY A 1 91 ? -0.189 5.046 -2.772 1.00 88.25 91 GLY A C 1
ATOM 747 O O . GLY A 1 91 ? -0.334 5.240 -1.564 1.00 88.25 91 GLY A O 1
ATOM 748 N N . PHE A 1 92 ? -1.167 5.276 -3.655 1.00 89.38 92 PHE A N 1
ATOM 749 C CA . PHE A 1 92 ? -2.490 5.754 -3.243 1.00 89.38 92 PHE A CA 1
ATOM 750 C C . PHE A 1 92 ? -3.215 4.758 -2.343 1.00 89.38 92 PHE A C 1
ATOM 752 O O . PHE A 1 92 ? -3.838 5.168 -1.366 1.00 89.38 92 PHE A O 1
ATOM 759 N N . LEU A 1 93 ? -3.108 3.461 -2.631 1.00 87.06 93 LEU A N 1
ATOM 760 C CA . LEU A 1 93 ? -3.723 2.422 -1.816 1.00 87.06 93 LEU A CA 1
ATOM 761 C C . LEU A 1 93 ? -3.152 2.414 -0.394 1.00 87.06 93 LEU A C 1
ATOM 763 O O . LEU A 1 93 ? -3.907 2.358 0.577 1.00 87.06 93 LEU A O 1
ATOM 767 N N . ILE A 1 94 ? -1.829 2.528 -0.269 1.00 86.94 94 ILE A N 1
ATOM 768 C CA . ILE A 1 94 ? -1.135 2.626 1.019 1.00 86.94 94 ILE A CA 1
ATOM 769 C C . ILE A 1 94 ? -1.585 3.878 1.774 1.00 86.94 94 ILE A C 1
A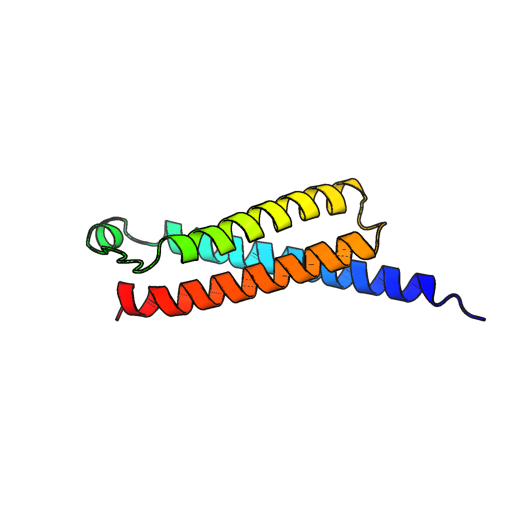TOM 771 O O . ILE A 1 94 ? -2.023 3.775 2.919 1.00 86.94 94 ILE A O 1
ATOM 775 N N . ALA A 1 95 ? -1.528 5.047 1.131 1.00 88.44 95 ALA A N 1
ATOM 776 C CA . ALA A 1 95 ? -1.922 6.309 1.751 1.00 88.44 95 ALA A CA 1
ATOM 777 C C . ALA A 1 95 ? -3.378 6.268 2.235 1.00 88.44 95 ALA A C 1
ATOM 779 O O . ALA A 1 95 ? -3.672 6.645 3.368 1.00 88.44 95 ALA A O 1
ATOM 780 N N . TYR A 1 96 ? -4.285 5.746 1.410 1.00 85.31 96 TYR A N 1
ATOM 781 C CA . TYR A 1 96 ? -5.694 5.627 1.766 1.00 85.31 96 TYR A CA 1
ATOM 782 C C . TYR A 1 96 ? -5.919 4.646 2.920 1.00 85.31 96 TYR A C 1
ATOM 784 O O . TYR A 1 96 ? -6.692 4.936 3.829 1.00 85.31 96 TYR A O 1
ATOM 792 N N . THR A 1 97 ? -5.219 3.508 2.921 1.00 83.06 97 THR A N 1
ATOM 793 C CA . THR A 1 97 ? -5.296 2.519 4.008 1.00 83.06 97 THR A CA 1
ATOM 794 C C . THR A 1 97 ? -4.848 3.128 5.336 1.00 83.06 97 THR A C 1
ATOM 796 O O . THR A 1 97 ? -5.519 2.940 6.348 1.00 83.06 97 THR A O 1
ATOM 799 N N . LEU A 1 98 ? -3.771 3.921 5.331 1.00 85.75 98 LEU A N 1
ATOM 800 C CA . LEU A 1 98 ? -3.304 4.650 6.514 1.00 85.75 98 LEU A CA 1
ATOM 801 C C . LEU A 1 98 ? -4.323 5.695 6.991 1.00 85.75 98 LEU A C 1
ATOM 803 O O . LEU A 1 98 ? -4.586 5.779 8.187 1.00 85.75 98 LEU A O 1
ATOM 807 N N . LEU A 1 99 ? -4.934 6.459 6.078 1.00 85.25 99 LEU A N 1
ATOM 808 C CA . LEU A 1 99 ? -5.974 7.439 6.423 1.00 85.25 99 LEU A CA 1
ATOM 809 C C . LEU A 1 99 ? -7.223 6.775 7.009 1.00 85.25 99 LEU A C 1
ATOM 811 O O . LEU A 1 99 ? -7.798 7.266 7.981 1.00 85.25 99 LEU A O 1
ATOM 815 N N . LEU A 1 100 ? -7.641 5.650 6.430 1.00 80.06 100 LEU A N 1
ATOM 816 C CA . LEU A 1 100 ? -8.766 4.868 6.925 1.00 80.06 100 LEU A CA 1
ATOM 817 C C . LEU A 1 100 ? -8.448 4.304 8.313 1.00 80.06 100 LEU A C 1
ATOM 819 O O . LEU A 1 100 ? -9.277 4.426 9.213 1.00 80.06 100 LEU A O 1
ATOM 823 N N . PHE A 1 101 ? -7.238 3.779 8.519 1.00 77.81 101 PHE A N 1
ATOM 824 C CA . PHE A 1 101 ? -6.781 3.334 9.834 1.00 7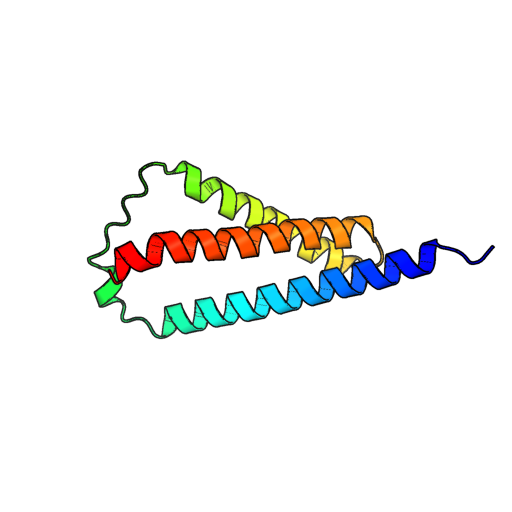7.81 101 PHE A CA 1
ATOM 825 C C . PHE A 1 101 ? -6.791 4.480 10.853 1.00 77.81 101 PHE A C 1
ATOM 827 O O . PHE A 1 101 ? -7.379 4.330 11.918 1.00 77.81 101 PHE A O 1
ATOM 834 N N . ALA A 1 102 ? -6.245 5.650 10.510 1.00 81.56 102 ALA A N 1
ATOM 835 C CA . ALA A 1 102 ? -6.241 6.828 11.380 1.00 81.56 102 ALA A CA 1
ATOM 836 C C . ALA A 1 102 ? -7.655 7.313 11.741 1.00 81.56 102 ALA A C 1
ATOM 838 O O . ALA A 1 102 ? -7.866 7.833 12.832 1.00 81.56 102 ALA A O 1
ATOM 839 N N . ARG A 1 103 ? -8.631 7.130 10.844 1.00 77.81 103 ARG A N 1
ATOM 840 C CA . ARG A 1 103 ? -10.031 7.493 11.093 1.00 77.81 103 ARG A CA 1
ATOM 841 C C . ARG A 1 103 ? -10.768 6.471 11.955 1.00 77.81 103 ARG A C 1
ATOM 843 O O . ARG A 1 103 ? -11.615 6.862 12.750 1.00 77.81 103 ARG A O 1
ATOM 850 N N . ILE A 1 104 ? -10.483 5.181 11.781 1.00 74.94 104 ILE A N 1
ATOM 851 C CA . ILE A 1 104 ? -11.150 4.104 12.524 1.00 74.94 104 ILE A CA 1
ATOM 852 C C . ILE A 1 104 ? -10.532 3.927 13.912 1.00 74.94 104 ILE A C 1
ATOM 854 O O . ILE A 1 104 ? -11.267 3.718 14.867 1.00 74.94 104 ILE A O 1
ATOM 858 N N . TYR A 1 105 ? -9.214 4.058 14.052 1.00 71.44 105 TYR A N 1
ATOM 859 C CA . TYR A 1 105 ? -8.503 3.865 15.317 1.00 71.44 105 TYR A CA 1
ATOM 860 C C . TYR A 1 105 ? -9.129 4.608 16.520 1.00 71.44 105 TYR A C 1
ATOM 862 O O . TYR A 1 105 ? -9.428 3.938 17.507 1.00 71.44 105 TYR A O 1
ATOM 870 N N . PRO A 1 106 ? -9.428 5.925 16.463 1.00 72.19 106 PRO A N 1
ATOM 871 C CA . PRO A 1 106 ? -10.071 6.630 17.576 1.00 72.19 106 PRO A CA 1
ATOM 872 C C . PRO A 1 106 ? -11.537 6.234 17.797 1.00 72.19 106 PRO A C 1
ATOM 874 O O . PRO A 1 106 ? -12.054 6.434 18.882 1.00 72.19 106 PRO A O 1
ATOM 877 N N . LEU A 1 107 ? -12.226 5.671 16.801 1.00 69.00 107 LEU A N 1
ATOM 878 C CA . LEU A 1 107 ? -13.599 5.173 1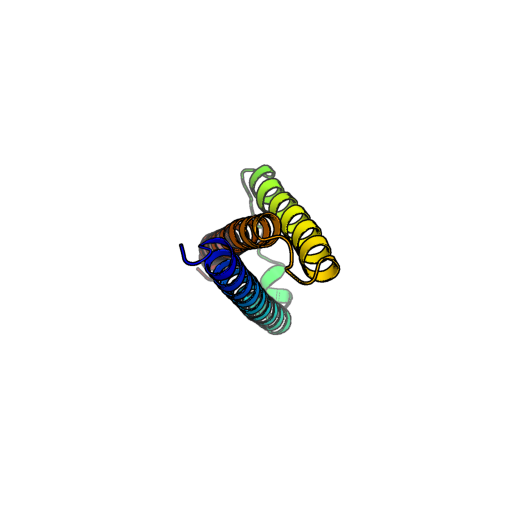6.972 1.00 69.00 107 LEU A CA 1
ATOM 879 C C . LEU A 1 107 ? -13.638 3.802 17.661 1.00 69.00 107 LEU A C 1
ATOM 881 O O . LEU A 1 107 ? -14.677 3.401 18.174 1.00 69.00 107 LEU A O 1
ATOM 885 N N . VAL A 1 108 ? -12.525 3.067 17.610 1.00 65.00 108 VAL A N 1
ATOM 886 C CA . VAL A 1 108 ? -12.389 1.711 18.156 1.00 65.00 108 VAL A CA 1
ATOM 887 C C . VAL A 1 108 ? -11.698 1.709 19.521 1.00 65.00 108 VAL A C 1
ATOM 889 O O . VAL A 1 108 ? -12.017 0.873 20.362 1.00 65.00 108 VAL A O 1
ATOM 892 N N . PHE A 1 109 ? -10.745 2.619 19.734 1.00 62.34 109 PHE A N 1
ATOM 893 C CA . PHE A 1 109 ? -9.874 2.655 20.915 1.00 62.34 109 PHE A CA 1
ATOM 894 C C . PHE A 1 109 ? -9.821 4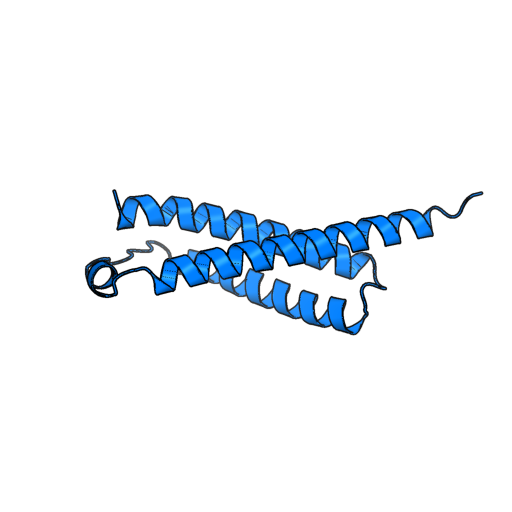.015 21.623 1.00 62.34 109 PHE A C 1
ATOM 896 O O . PHE A 1 109 ? -9.032 4.166 22.557 1.00 62.34 109 PHE A O 1
ATOM 903 N N . GLY A 1 110 ? -10.577 5.002 21.139 1.00 55.22 110 GLY A N 1
ATOM 904 C CA . GLY A 1 110 ? -10.738 6.304 21.789 1.00 55.22 110 GLY A CA 1
ATOM 905 C C . GLY A 1 110 ? -11.871 6.322 22.800 1.00 55.22 110 GLY A C 1
ATOM 906 O O . GLY A 1 110 ? -12.754 5.438 22.725 1.00 55.22 110 GLY A O 1
#